Protein AF-A0A914QHA4-F1 (afdb_monomer_lite)

Structure (mmCIF, N/CA/C/O backbone):
data_AF-A0A914QHA4-F1
#
_entry.id   AF-A0A914QHA4-F1
#
loop_
_atom_site.group_PDB
_atom_site.id
_atom_site.type_symbol
_atom_site.label_atom_id
_atom_site.label_alt_id
_atom_site.label_comp_id
_atom_site.label_asym_id
_atom_site.label_entity_id
_atom_site.label_seq_id
_atom_site.pdbx_PDB_ins_code
_atom_site.Cartn_x
_atom_site.Cartn_y
_atom_site.Cartn_z
_atom_site.occupancy
_atom_site.B_iso_or_equiv
_atom_site.auth_seq_id
_atom_site.auth_comp_id
_atom_site.auth_asym_id
_atom_site.auth_atom_id
_atom_site.pdbx_PDB_model_num
ATOM 1 N N . MET A 1 1 ? -12.148 -3.039 -9.914 1.00 79.81 1 MET A N 1
ATOM 2 C CA . MET A 1 1 ? -10.770 -2.875 -9.409 1.00 79.81 1 MET A CA 1
ATOM 3 C C . MET A 1 1 ? -10.773 -3.176 -7.919 1.00 79.81 1 MET A C 1
ATOM 5 O O . MET A 1 1 ? -11.736 -2.781 -7.267 1.00 79.81 1 MET A O 1
ATOM 9 N N . PRO A 1 2 ? -9.811 -3.943 -7.386 1.00 87.19 2 PRO A N 1
ATOM 10 C CA . PRO A 1 2 ? -9.781 -4.256 -5.963 1.00 87.19 2 PRO A CA 1
ATOM 11 C C . PRO A 1 2 ? -9.449 -3.027 -5.102 1.00 87.19 2 PRO A C 1
ATOM 13 O O . PRO A 1 2 ? -8.704 -2.136 -5.509 1.00 87.19 2 PRO A O 1
ATOM 16 N N . ILE A 1 3 ? -10.016 -3.027 -3.896 1.00 93.50 3 ILE A N 1
ATOM 17 C CA . ILE A 1 3 ? -9.777 -2.067 -2.816 1.00 93.50 3 ILE A CA 1
ATOM 18 C C . ILE A 1 3 ? -9.336 -2.835 -1.566 1.00 93.50 3 ILE A C 1
ATOM 20 O O . ILE A 1 3 ? -9.763 -3.973 -1.305 1.00 93.50 3 ILE A O 1
ATOM 24 N N . SER A 1 4 ? -8.481 -2.207 -0.772 1.00 96.75 4 SER A N 1
ATOM 25 C CA . SER A 1 4 ? -8.148 -2.648 0.576 1.00 96.75 4 SER A CA 1
ATOM 26 C C . SER A 1 4 ? -8.506 -1.542 1.557 1.00 96.75 4 SER A C 1
ATOM 28 O O . SER A 1 4 ? -8.181 -0.384 1.322 1.00 96.75 4 SER A O 1
ATOM 30 N N . LEU A 1 5 ? -9.212 -1.902 2.626 1.00 97.56 5 LEU A N 1
ATOM 31 C CA . LEU A 1 5 ? -9.707 -0.987 3.647 1.00 97.56 5 LEU A CA 1
ATOM 32 C C . LEU A 1 5 ? -9.474 -1.622 5.016 1.00 97.56 5 LEU A C 1
ATOM 34 O O . LEU A 1 5 ? -9.811 -2.788 5.221 1.00 97.56 5 LEU A O 1
ATOM 38 N N . ILE A 1 6 ? -8.933 -0.843 5.945 1.00 97.94 6 ILE A N 1
ATOM 39 C CA . ILE A 1 6 ? -8.906 -1.154 7.373 1.00 97.94 6 ILE A CA 1
ATOM 40 C C . ILE A 1 6 ? -9.882 -0.211 8.070 1.00 97.94 6 ILE A C 1
ATOM 42 O O . ILE A 1 6 ? -9.871 0.999 7.821 1.00 97.94 6 ILE A O 1
ATOM 46 N N . ARG A 1 7 ? -10.699 -0.780 8.957 1.00 97.75 7 ARG A N 1
ATOM 47 C CA . ARG A 1 7 ? -11.601 -0.054 9.852 1.00 97.75 7 ARG A CA 1
ATOM 48 C C . ARG A 1 7 ? -11.113 -0.157 11.290 1.00 97.75 7 ARG A C 1
ATOM 50 O O . ARG A 1 7 ? -10.482 -1.151 11.658 1.00 97.75 7 ARG A O 1
ATOM 57 N N . ASP A 1 8 ? -11.376 0.872 12.084 1.00 96.50 8 ASP A N 1
ATOM 58 C CA . ASP A 1 8 ? -11.211 0.785 13.529 1.00 96.50 8 ASP A CA 1
ATOM 59 C C . ASP A 1 8 ? -12.216 -0.226 14.092 1.00 96.50 8 ASP A C 1
ATOM 61 O O . ASP A 1 8 ? -13.391 -0.208 13.744 1.00 96.50 8 ASP A O 1
ATOM 65 N N . LYS A 1 9 ? -11.766 -1.135 14.955 1.00 96.25 9 LYS A N 1
ATOM 66 C CA . LYS A 1 9 ? -12.624 -2.221 15.453 1.00 96.25 9 LYS A CA 1
ATOM 67 C C . LYS A 1 9 ? -13.700 -1.760 16.442 1.00 96.25 9 LYS A C 1
ATOM 69 O O . LYS A 1 9 ? -14.620 -2.523 16.711 1.00 96.25 9 LYS A O 1
ATOM 74 N N . PHE A 1 10 ? -13.531 -0.589 17.052 1.00 96.50 10 PHE A N 1
ATOM 75 C CA . PHE A 1 10 ? -14.438 -0.068 18.069 1.00 96.50 10 PHE A CA 1
ATOM 76 C C . PHE A 1 10 ? -15.424 0.934 17.476 1.00 96.50 10 PHE A C 1
ATOM 78 O O . PHE A 1 10 ? -16.590 0.917 17.857 1.00 96.50 10 PHE A O 1
ATOM 85 N N . THR A 1 11 ? -14.969 1.790 16.555 1.00 96.81 11 THR A N 1
ATOM 86 C CA . THR A 1 11 ? -15.827 2.808 15.922 1.00 96.81 11 THR A CA 1
ATOM 87 C C . THR A 1 11 ? -16.370 2.391 14.554 1.00 96.81 11 THR A C 1
ATOM 89 O O . THR A 1 11 ? -17.274 3.041 14.045 1.00 96.81 11 THR A O 1
ATOM 92 N N . ASP A 1 12 ? -15.827 1.327 13.951 1.00 96.75 12 ASP A N 1
ATOM 93 C CA . ASP A 1 12 ? -16.080 0.890 12.566 1.00 96.75 12 ASP A CA 1
ATOM 94 C C . ASP A 1 12 ? -15.708 1.932 11.487 1.00 96.75 12 ASP A C 1
ATOM 96 O O . ASP A 1 12 ? -15.948 1.752 10.288 1.00 96.75 12 ASP A O 1
ATOM 100 N N . GLU A 1 13 ? -15.051 3.026 11.871 1.00 97.19 13 GLU A N 1
ATOM 101 C CA . GLU A 1 13 ? -14.656 4.081 10.943 1.00 97.19 13 GLU A CA 1
ATOM 102 C C . GLU A 1 13 ? -13.484 3.640 10.051 1.00 97.19 13 GLU A C 1
ATOM 104 O O . GLU A 1 13 ? -12.587 2.918 10.498 1.00 97.19 13 GLU A O 1
ATOM 109 N N . PRO A 1 14 ? -13.440 4.072 8.778 1.00 97.06 14 PRO A N 1
ATOM 110 C CA . PRO A 1 14 ? -12.307 3.801 7.901 1.00 97.06 14 PRO A CA 1
ATOM 111 C C . PRO A 1 14 ? -11.051 4.526 8.406 1.00 97.06 14 PRO A C 1
ATOM 113 O O . PRO A 1 14 ? -11.056 5.741 8.566 1.00 97.06 14 PRO A O 1
ATOM 116 N N . VAL A 1 15 ? -9.944 3.802 8.598 1.00 98.12 15 VAL A N 1
ATOM 117 C CA . VAL A 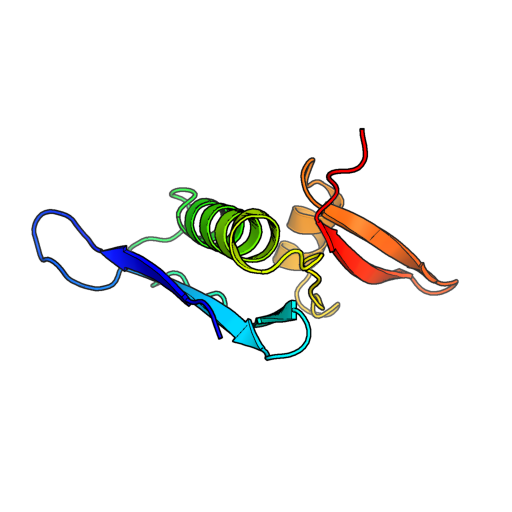1 15 ? -8.685 4.379 9.124 1.00 98.12 15 VAL A CA 1
ATOM 118 C C . VAL A 1 15 ? -7.538 4.375 8.115 1.00 98.12 15 VAL A C 1
ATOM 120 O O . VAL A 1 15 ? -6.614 5.192 8.202 1.00 98.12 15 VAL A O 1
ATOM 123 N N . SER A 1 16 ? -7.580 3.466 7.143 1.00 98.31 16 SER A N 1
ATOM 124 C CA . SER A 1 16 ? -6.583 3.364 6.080 1.00 98.31 16 SER A CA 1
ATOM 125 C C . SER A 1 16 ? -7.164 2.632 4.880 1.00 98.31 16 SER A C 1
ATOM 127 O O . SER A 1 16 ? -7.880 1.647 5.061 1.00 98.31 16 SER A O 1
ATOM 129 N N . PHE A 1 17 ? -6.858 3.086 3.669 1.00 98.00 17 PHE A N 1
ATOM 130 C CA . PHE A 1 17 ? -7.290 2.424 2.444 1.00 98.00 17 PHE A CA 1
ATOM 131 C C . PHE A 1 17 ? -6.319 2.653 1.289 1.00 98.00 17 PHE A C 1
ATOM 133 O O . PHE A 1 17 ? -5.514 3.584 1.304 1.00 98.00 17 PHE A O 1
ATOM 140 N N . GLU A 1 18 ? -6.436 1.802 0.276 1.00 97.25 18 GLU A N 1
ATOM 141 C CA . GLU A 1 18 ? -5.752 1.949 -1.004 1.00 97.25 18 GLU A CA 1
ATOM 142 C C . GLU A 1 18 ? -6.594 1.342 -2.126 1.00 97.25 18 GLU A C 1
ATOM 144 O O . GLU A 1 18 ? -7.342 0.377 -1.918 1.00 97.25 18 GLU A O 1
ATOM 149 N N . HIS A 1 19 ? -6.479 1.929 -3.314 1.00 95.62 19 HIS A N 1
ATOM 150 C CA . HIS A 1 19 ? -7.160 1.493 -4.523 1.00 95.62 19 HIS A CA 1
ATOM 151 C C . HIS A 1 19 ? -6.149 1.015 -5.560 1.00 95.62 19 HIS A C 1
ATOM 153 O O . HIS A 1 19 ? -4.971 1.354 -5.533 1.00 95.62 19 HIS A O 1
ATOM 159 N N . SER A 1 20 ? -6.635 0.236 -6.516 1.00 94.69 20 SER A N 1
ATOM 160 C CA . SER A 1 20 ? -5.887 -0.083 -7.730 1.00 94.69 20 SER A CA 1
ATOM 161 C C . SER A 1 20 ? -6.658 0.386 -8.952 1.00 94.69 20 SER A C 1
ATOM 163 O O . SER A 1 20 ? -7.877 0.555 -8.879 1.00 94.69 20 SER A O 1
ATOM 165 N N . ASP A 1 21 ? -5.958 0.592 -10.064 1.00 90.88 21 ASP A N 1
ATOM 166 C CA . ASP A 1 21 ? -6.579 0.779 -11.370 1.00 90.88 21 ASP A CA 1
ATOM 167 C C . ASP A 1 21 ? -6.858 -0.572 -12.081 1.00 90.88 21 ASP A C 1
ATOM 169 O O . ASP A 1 21 ? -6.676 -1.658 -11.527 1.00 90.88 21 ASP A O 1
ATOM 173 N N . THR A 1 22 ? -7.336 -0.534 -13.328 1.00 88.31 22 THR A N 1
ATOM 174 C CA . THR A 1 22 ? -7.635 -1.730 -14.141 1.00 88.31 22 THR A CA 1
ATOM 175 C C . THR A 1 22 ? -6.387 -2.399 -14.703 1.00 88.31 22 THR A C 1
ATOM 177 O O . THR A 1 22 ? -6.482 -3.524 -15.187 1.00 88.31 22 THR A O 1
ATOM 180 N N . ARG A 1 23 ? -5.245 -1.711 -14.690 1.00 88.12 23 ARG A N 1
ATOM 181 C CA . ARG A 1 23 ? -3.959 -2.174 -15.225 1.00 88.12 23 ARG A CA 1
ATOM 182 C C . ARG A 1 23 ? -3.049 -2.739 -14.137 1.00 88.12 23 ARG A C 1
ATOM 184 O O . ARG A 1 23 ? -2.037 -3.347 -14.459 1.00 88.12 23 ARG A O 1
ATOM 191 N N . GLY A 1 24 ? -3.424 -2.582 -12.872 1.00 86.81 24 GLY A N 1
ATOM 192 C CA . GLY A 1 24 ? -2.667 -3.065 -11.728 1.00 86.81 24 GLY A CA 1
ATOM 193 C C . GLY A 1 24 ? -1.787 -2.003 -11.067 1.00 86.81 24 GLY A C 1
ATOM 194 O O . GLY A 1 24 ? -0.949 -2.353 -10.236 1.00 86.81 24 GLY A O 1
ATOM 195 N N . CYS A 1 25 ? -1.987 -0.723 -11.394 1.00 92.94 25 CYS A N 1
ATOM 196 C CA . CYS A 1 25 ? -1.347 0.371 -10.678 1.00 92.94 25 CYS A CA 1
ATOM 197 C C . CYS A 1 25 ? -2.032 0.569 -9.326 1.00 92.94 25 CYS A C 1
ATOM 199 O O . CYS A 1 25 ? -3.245 0.786 -9.284 1.00 92.94 25 CYS A O 1
ATOM 201 N N . LEU A 1 26 ? -1.278 0.542 -8.232 1.00 93.94 26 LEU A N 1
ATOM 202 C CA . LEU A 1 26 ? -1.766 1.011 -6.941 1.00 93.94 26 LEU A CA 1
ATOM 203 C C . LEU A 1 26 ? -1.799 2.534 -6.926 1.00 93.94 26 LEU A C 1
ATOM 205 O O . LEU A 1 26 ? -0.856 3.187 -7.371 1.00 93.94 26 LEU A O 1
ATOM 209 N N . ASN A 1 27 ? -2.896 3.081 -6.414 1.00 89.69 27 ASN A N 1
ATOM 210 C CA . ASN A 1 27 ? -3.168 4.507 -6.355 1.00 89.69 27 ASN A CA 1
ATOM 211 C C . ASN A 1 27 ? -3.936 4.854 -5.070 1.00 89.69 27 ASN A C 1
ATOM 213 O O . ASN A 1 27 ? -4.636 4.028 -4.481 1.00 89.69 27 ASN A O 1
ATOM 217 N N . HIS A 1 28 ? -3.866 6.126 -4.674 1.00 92.25 28 HIS A N 1
ATOM 218 C CA . HIS A 1 28 ? -4.662 6.689 -3.575 1.00 92.25 28 HIS A CA 1
ATOM 219 C C . HIS A 1 28 ? -4.466 6.004 -2.207 1.00 92.25 28 HIS A C 1
ATOM 221 O O . HIS A 1 28 ? -5.421 5.882 -1.441 1.00 92.25 28 HIS A O 1
ATOM 227 N N . LEU A 1 29 ? -3.237 5.588 -1.871 1.00 94.25 29 LEU A N 1
ATOM 228 C CA . LEU A 1 29 ? -2.911 5.150 -0.512 1.00 94.25 29 LEU A CA 1
ATOM 229 C C . LEU A 1 29 ? -3.125 6.300 0.479 1.00 94.25 29 LEU A C 1
ATOM 231 O O . LEU A 1 29 ? -2.445 7.327 0.414 1.00 94.25 29 LEU A O 1
ATOM 235 N N . LEU A 1 30 ? -4.023 6.103 1.442 1.00 95.44 30 LEU A N 1
ATOM 236 C CA . LEU A 1 30 ? -4.267 7.060 2.511 1.00 95.44 30 LEU A CA 1
ATOM 237 C C . LEU A 1 30 ? -4.347 6.359 3.863 1.00 95.44 30 LEU A C 1
ATOM 239 O O . LEU A 1 30 ? -5.035 5.362 4.047 1.00 95.44 30 LEU A O 1
ATOM 243 N N . THR A 1 31 ? -3.663 6.935 4.847 1.00 97.06 31 THR A N 1
ATOM 244 C CA . THR A 1 31 ? -3.896 6.657 6.267 1.00 97.06 31 THR A CA 1
ATOM 245 C C . THR A 1 31 ? -4.235 7.973 6.949 1.00 97.06 31 THR A C 1
ATOM 247 O O . THR A 1 31 ? -3.466 8.942 6.843 1.00 97.06 31 THR A O 1
ATOM 250 N N . PHE A 1 32 ? -5.382 8.017 7.629 1.00 97.25 32 PHE A N 1
ATOM 251 C CA . PHE A 1 32 ? -5.840 9.226 8.310 1.00 97.25 32 PHE A CA 1
ATOM 252 C C . PHE A 1 32 ? -4.815 9.668 9.367 1.00 97.25 32 PHE A C 1
ATOM 254 O O . PHE A 1 32 ? -4.245 8.804 10.038 1.00 97.25 32 PHE A O 1
ATOM 261 N N . PRO A 1 33 ? -4.551 10.983 9.533 1.00 96.06 33 PRO A N 1
ATOM 262 C CA . PRO A 1 33 ? -3.470 11.489 10.386 1.00 96.06 33 PRO A CA 1
ATOM 263 C C . PRO A 1 33 ? -3.413 10.883 11.794 1.00 96.06 33 PRO A C 1
ATOM 265 O O . PRO A 1 33 ? -2.340 10.470 12.228 1.00 96.06 33 PRO A O 1
ATOM 268 N N . LEU A 1 34 ? -4.565 10.726 12.455 1.00 96.62 34 LEU A N 1
ATOM 269 C CA . LEU A 1 34 ? -4.691 10.157 13.808 1.00 96.62 34 LEU A CA 1
ATOM 270 C C . LEU A 1 34 ? -4.302 8.664 13.901 1.00 96.62 34 LEU A C 1
ATOM 272 O O . LEU A 1 34 ? -4.071 8.118 14.985 1.00 96.62 34 LEU A O 1
ATOM 276 N N . HIS A 1 35 ? -4.196 7.988 12.759 1.00 95.94 35 HIS A N 1
ATOM 277 C CA . HIS A 1 35 ? -3.887 6.563 12.652 1.00 95.94 35 HIS A CA 1
ATOM 278 C C . HIS A 1 35 ? -2.539 6.289 11.956 1.00 95.94 35 HIS A C 1
ATOM 280 O O . HIS A 1 35 ? -2.191 5.129 11.724 1.00 95.94 35 HIS A O 1
ATOM 286 N N . ARG A 1 36 ? -1.749 7.327 11.640 1.00 94.38 36 ARG A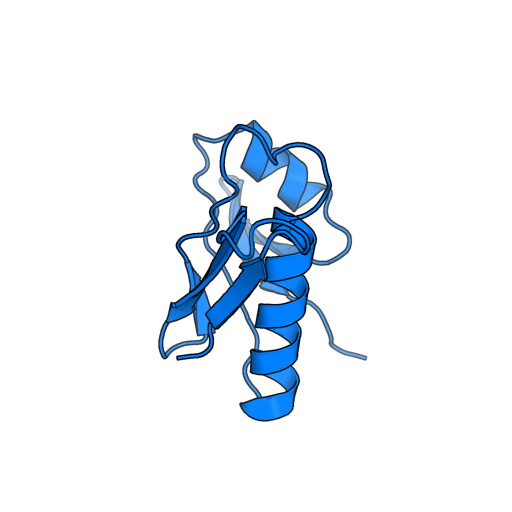 N 1
ATOM 287 C CA . ARG A 1 36 ? -0.415 7.186 11.024 1.00 94.38 36 ARG A CA 1
ATOM 288 C C . ARG A 1 36 ? 0.610 6.589 11.992 1.00 94.38 36 ARG A C 1
ATOM 290 O O . ARG A 1 36 ? 0.374 6.490 13.191 1.00 94.38 36 ARG A O 1
ATOM 297 N N . ASN A 1 37 ? 1.754 6.165 11.447 1.00 92.38 37 ASN A N 1
ATOM 298 C CA . ASN A 1 37 ? 2.878 5.553 12.177 1.00 92.38 37 ASN A CA 1
ATOM 299 C C . ASN A 1 37 ? 2.549 4.237 12.913 1.00 92.38 37 ASN A C 1
ATOM 301 O O . ASN A 1 37 ? 3.314 3.788 13.756 1.00 92.38 37 ASN A O 1
ATOM 305 N N . LYS A 1 38 ? 1.434 3.586 12.553 1.00 94.81 38 LYS A N 1
ATOM 306 C CA . LYS A 1 38 ? 0.990 2.286 13.094 1.00 94.81 38 LYS A CA 1
ATOM 307 C C . LYS A 1 38 ? 1.147 1.128 12.093 1.00 94.81 38 LYS A C 1
ATOM 309 O O . LYS A 1 38 ? 0.610 0.048 12.302 1.00 94.81 38 LYS A O 1
ATOM 314 N N . GLY A 1 39 ? 1.812 1.365 10.957 1.00 93.00 39 GLY A N 1
ATOM 315 C CA . GLY A 1 39 ? 1.981 0.376 9.881 1.00 93.00 39 GLY A CA 1
ATOM 316 C C . GLY A 1 39 ? 0.731 0.099 9.031 1.00 93.00 39 GLY A C 1
ATOM 317 O O . GLY A 1 39 ? 0.783 -0.749 8.145 1.00 93.00 39 GLY A O 1
ATOM 318 N N . LEU A 1 40 ? -0.377 0.819 9.252 1.00 96.31 40 LEU A N 1
ATOM 319 C CA . LEU A 1 40 ? -1.656 0.572 8.568 1.00 96.31 40 LEU A CA 1
ATOM 320 C C . LEU A 1 40 ? -1.564 0.719 7.046 1.00 96.31 40 LEU A C 1
ATOM 322 O O . LEU A 1 40 ? -2.064 -0.149 6.338 1.00 96.31 40 LEU A O 1
ATOM 326 N N . GLY A 1 41 ? -0.863 1.750 6.559 1.00 94.50 41 GLY A N 1
ATOM 327 C CA . GLY A 1 41 ? -0.641 1.963 5.125 1.00 94.50 41 GLY A CA 1
ATOM 328 C C . GLY A 1 41 ? 0.044 0.769 4.452 1.00 94.50 41 GLY A C 1
ATOM 329 O O . GLY A 1 41 ? -0.416 0.266 3.436 1.00 94.50 41 GLY A O 1
ATOM 330 N N . THR A 1 42 ? 1.093 0.229 5.074 1.00 92.62 42 THR A N 1
ATOM 331 C CA . THR A 1 42 ? 1.772 -0.976 4.574 1.00 92.62 42 THR A CA 1
ATOM 332 C C . THR A 1 42 ? 0.864 -2.208 4.614 1.00 92.62 42 THR A C 1
ATOM 334 O O . THR A 1 42 ? 0.957 -3.076 3.748 1.00 92.62 42 THR A O 1
ATOM 337 N N . SER A 1 43 ? -0.009 -2.313 5.618 1.00 95.06 43 SER A N 1
ATOM 338 C CA . SER A 1 43 ? -0.950 -3.430 5.737 1.00 95.06 43 SER A CA 1
ATOM 339 C C . SER A 1 43 ? -2.035 -3.396 4.659 1.00 95.06 43 SER A C 1
ATOM 341 O O . SER A 1 43 ? -2.322 -4.445 4.075 1.00 95.06 43 SER A O 1
ATOM 343 N N . VAL A 1 44 ? -2.615 -2.224 4.355 1.00 96.62 44 VAL A N 1
ATOM 344 C CA . VAL A 1 44 ? -3.590 -2.114 3.255 1.00 96.62 44 VAL A CA 1
ATOM 345 C C . VAL A 1 44 ? -2.947 -2.419 1.910 1.00 96.62 44 VAL A C 1
ATOM 347 O O . VAL A 1 44 ? -3.539 -3.197 1.160 1.00 96.62 44 VAL A O 1
ATOM 350 N N . GLU A 1 45 ? -1.735 -1.913 1.670 1.00 94.75 45 GLU A N 1
ATOM 351 C CA . GLU A 1 45 ? -0.964 -2.127 0.440 1.00 94.75 45 GLU A CA 1
ATOM 352 C C . GLU A 1 45 ? -0.679 -3.605 0.203 1.00 94.75 45 GLU A C 1
ATOM 354 O O . GLU A 1 45 ? -1.034 -4.161 -0.834 1.00 94.75 45 GLU A O 1
ATOM 359 N N . LYS A 1 46 ? -0.146 -4.300 1.212 1.00 93.75 46 LYS A N 1
ATOM 360 C CA . LYS A 1 46 ? 0.094 -5.747 1.141 1.00 93.75 46 LYS A CA 1
ATOM 361 C C . LYS A 1 46 ? -1.163 -6.532 0.811 1.00 93.75 46 LYS A C 1
ATOM 363 O O . LYS A 1 46 ? -1.136 -7.410 -0.047 1.00 93.75 46 LYS A O 1
ATOM 368 N N . ASN A 1 47 ? -2.257 -6.242 1.509 1.00 95.31 47 ASN A N 1
ATOM 369 C CA . ASN A 1 47 ? -3.516 -6.938 1.289 1.00 95.31 47 ASN A CA 1
ATOM 370 C C . ASN A 1 47 ? -4.060 -6.672 -0.122 1.00 95.31 47 ASN A C 1
ATOM 372 O O . ASN A 1 47 ? -4.571 -7.589 -0.761 1.00 95.31 47 ASN A O 1
ATOM 376 N N . LEU A 1 48 ? -3.919 -5.446 -0.635 1.00 95.38 48 LEU A N 1
ATOM 377 C CA . LEU A 1 48 ? -4.310 -5.116 -2.001 1.00 95.38 48 LEU A CA 1
ATOM 378 C C . LEU A 1 48 ? -3.450 -5.864 -3.029 1.00 95.38 48 LEU A C 1
ATOM 380 O O . LEU A 1 48 ? -4.005 -6.537 -3.898 1.00 95.38 48 LEU A O 1
ATOM 384 N N . CYS A 1 49 ? -2.124 -5.838 -2.875 1.00 94.12 49 CYS A N 1
ATOM 385 C CA . CYS A 1 49 ? -1.194 -6.591 -3.715 1.00 94.12 49 CYS A CA 1
ATOM 386 C C . CYS A 1 49 ? -1.528 -8.089 -3.726 1.00 94.12 49 CYS A C 1
ATOM 388 O O . CYS A 1 49 ? -1.625 -8.688 -4.795 1.00 94.12 49 CYS A O 1
ATOM 390 N N . LEU A 1 50 ? -1.772 -8.697 -2.560 1.00 93.12 50 LEU A N 1
ATOM 391 C CA . LEU A 1 50 ? -2.155 -10.109 -2.456 1.00 93.12 50 LEU A CA 1
ATOM 392 C C . LEU A 1 50 ? -3.480 -10.401 -3.166 1.00 93.12 50 LEU A C 1
ATOM 394 O O . LEU A 1 50 ? -3.564 -11.373 -3.912 1.00 93.12 50 LEU A O 1
ATOM 398 N N . LYS A 1 51 ? -4.505 -9.554 -2.997 1.00 93.12 51 LYS A N 1
ATOM 399 C CA . LYS A 1 51 ? -5.773 -9.697 -3.733 1.00 93.12 51 LYS A CA 1
ATOM 400 C C . LYS A 1 51 ? -5.546 -9.644 -5.243 1.00 93.12 51 LYS A C 1
ATOM 402 O O . LYS A 1 51 ? -6.101 -10.464 -5.966 1.00 93.12 51 LYS A O 1
ATOM 407 N N . MET A 1 52 ? -4.730 -8.710 -5.722 1.00 92.31 52 MET A N 1
ATOM 408 C CA . MET A 1 52 ? -4.428 -8.558 -7.148 1.00 92.31 52 MET A CA 1
ATOM 409 C C . MET A 1 52 ? -3.667 -9.763 -7.710 1.00 92.31 52 MET A C 1
ATOM 411 O O . MET A 1 52 ? -4.055 -10.302 -8.746 1.00 92.31 52 MET A O 1
ATOM 415 N N . MET A 1 53 ? -2.641 -10.233 -7.003 1.00 92.00 53 MET A N 1
ATOM 416 C CA . MET A 1 53 ? -1.849 -11.384 -7.432 1.00 92.00 53 MET A CA 1
ATOM 417 C C . MET A 1 53 ? -2.677 -12.673 -7.417 1.00 92.00 53 MET A C 1
ATOM 419 O O . MET A 1 53 ? -2.754 -13.365 -8.427 1.00 92.00 53 MET A O 1
ATOM 423 N N . ILE A 1 54 ? -3.357 -12.969 -6.306 1.00 91.50 54 ILE A N 1
ATOM 424 C CA . ILE A 1 54 ? -4.053 -14.250 -6.111 1.00 91.50 54 ILE A CA 1
ATOM 425 C C . ILE A 1 54 ? -5.361 -14.309 -6.907 1.00 91.50 54 ILE A C 1
ATOM 427 O O . ILE A 1 54 ? -5.672 -15.330 -7.510 1.00 91.50 54 ILE A O 1
ATOM 431 N N . GLN A 1 55 ? -6.154 -13.233 -6.911 1.00 88.50 55 GLN A N 1
ATOM 432 C CA . GLN A 1 55 ? -7.507 -13.267 -7.483 1.00 88.50 55 GLN A CA 1
ATOM 433 C C . GLN A 1 55 ? -7.549 -12.846 -8.952 1.00 88.50 55 GLN A C 1
ATOM 435 O O . GLN A 1 55 ? -8.542 -13.114 -9.630 1.00 88.50 55 GLN A O 1
ATOM 440 N N . LYS A 1 56 ? -6.532 -12.117 -9.432 1.00 87.50 56 LYS A N 1
ATOM 441 C CA . LYS A 1 56 ? -6.509 -11.549 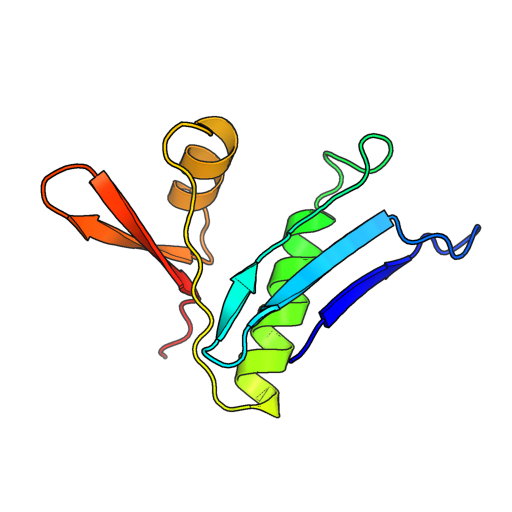-10.789 1.00 87.50 56 LYS A CA 1
ATOM 442 C C . LYS A 1 56 ? -5.284 -11.952 -11.606 1.00 87.50 56 LYS A C 1
ATOM 444 O O . LYS A 1 56 ? -5.261 -11.629 -12.789 1.00 87.50 56 LYS A O 1
ATOM 449 N N . GLY A 1 57 ? -4.292 -12.626 -11.016 1.00 89.88 57 GLY A N 1
ATOM 450 C CA . GLY A 1 57 ? -3.047 -12.968 -11.712 1.00 89.88 57 GLY A CA 1
ATOM 451 C C . GLY A 1 57 ? -2.262 -11.736 -12.172 1.00 89.88 57 GLY A C 1
ATOM 452 O O . GLY A 1 57 ? -1.533 -11.806 -13.156 1.00 89.88 57 GLY A O 1
ATOM 453 N N . MET A 1 58 ? -2.454 -10.590 -11.510 1.00 90.19 58 MET A N 1
ATOM 454 C CA . MET A 1 58 ? -1.814 -9.323 -11.869 1.00 90.19 58 MET A CA 1
ATOM 455 C C . MET A 1 58 ? -0.531 -9.117 -11.071 1.00 90.19 58 MET A C 1
ATOM 457 O O . MET A 1 58 ? -0.478 -9.472 -9.896 1.00 90.19 58 MET A O 1
ATOM 461 N N . ILE A 1 59 ? 0.463 -8.467 -11.682 1.00 90.00 59 ILE A N 1
ATOM 462 C CA . ILE A 1 59 ? 1.666 -7.985 -10.993 1.00 90.00 59 ILE A CA 1
ATOM 463 C C . ILE A 1 59 ? 1.419 -6.525 -10.583 1.00 90.00 59 ILE A C 1
ATOM 465 O O . ILE A 1 59 ? 1.333 -5.666 -11.464 1.00 90.00 59 ILE A O 1
ATOM 469 N N . PRO A 1 60 ? 1.274 -6.219 -9.281 1.00 92.75 60 PRO A N 1
ATOM 470 C CA . PRO A 1 60 ? 1.038 -4.858 -8.821 1.00 92.75 60 PRO A CA 1
ATOM 471 C C . PRO A 1 60 ? 2.265 -3.975 -9.040 1.00 92.75 60 PRO A C 1
ATOM 473 O O . PRO A 1 60 ? 3.403 -4.389 -8.794 1.00 92.75 60 PRO A O 1
ATOM 476 N N . TYR A 1 61 ? 2.026 -2.733 -9.440 1.00 92.62 61 TYR A N 1
ATOM 477 C CA . TYR A 1 61 ? 3.062 -1.713 -9.561 1.00 92.62 61 TYR A CA 1
ATOM 478 C C . TYR A 1 61 ? 2.553 -0.365 -9.066 1.00 92.62 61 TYR A C 1
ATOM 480 O O . TYR A 1 61 ? 1.349 -0.161 -8.931 1.00 92.62 61 TYR A O 1
ATOM 488 N N . LYS A 1 62 ? 3.458 0.567 -8.783 1.00 90.50 62 LYS A N 1
ATOM 489 C CA . LYS A 1 62 ? 3.094 1.932 -8.407 1.00 90.50 62 LYS A CA 1
ATOM 490 C C . LYS A 1 62 ? 4.135 2.942 -8.849 1.00 90.50 62 LYS A C 1
ATOM 492 O O . LYS A 1 62 ? 5.311 2.618 -9.043 1.00 90.50 62 LYS A O 1
ATOM 497 N N . PHE A 1 63 ? 3.685 4.184 -8.925 1.00 88.44 63 PHE A N 1
ATOM 498 C CA . PHE A 1 63 ? 4.541 5.344 -9.096 1.00 88.44 63 PHE A CA 1
ATOM 499 C C . PHE A 1 63 ? 4.717 6.030 -7.749 1.00 88.44 63 PHE A C 1
ATOM 501 O O . PHE A 1 63 ? 3.765 6.175 -6.981 1.00 88.44 63 PHE A O 1
ATOM 508 N N . VAL A 1 64 ? 5.947 6.433 -7.453 1.00 83.81 64 VAL A N 1
ATOM 509 C CA . VAL A 1 64 ? 6.255 7.197 -6.249 1.00 83.81 64 VAL A CA 1
ATOM 510 C C . VAL A 1 64 ? 6.762 8.555 -6.677 1.00 83.81 64 VAL A C 1
ATOM 512 O O . VAL A 1 64 ? 7.761 8.658 -7.382 1.00 83.81 64 VAL A O 1
ATOM 515 N N . GLU A 1 65 ? 6.046 9.580 -6.235 1.00 82.88 65 GLU A N 1
ATOM 516 C CA . GLU A 1 65 ? 6.398 10.971 -6.467 1.00 82.88 65 GLU A CA 1
ATOM 517 C C . GLU A 1 65 ? 7.780 11.274 -5.868 1.00 82.88 65 GLU A C 1
ATOM 519 O O . GLU A 1 65 ? 8.003 11.094 -4.667 1.00 82.88 65 GLU A O 1
ATOM 524 N N . THR A 1 66 ? 8.709 11.734 -6.705 1.00 77.81 66 THR A N 1
ATOM 525 C CA . THR A 1 66 ? 10.115 11.943 -6.323 1.00 77.81 66 THR A CA 1
ATOM 526 C C . THR A 1 66 ? 10.295 13.126 -5.377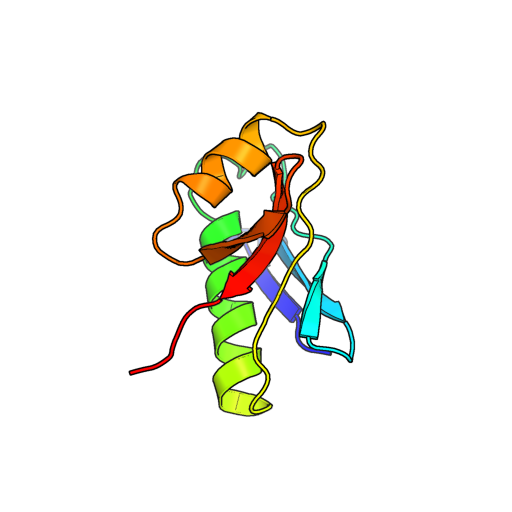 1.00 77.81 66 THR A C 1
ATOM 528 O O . THR A 1 66 ? 11.211 13.114 -4.557 1.00 77.81 66 THR A O 1
ATOM 531 N N . SER A 1 67 ? 9.390 14.108 -5.423 1.00 82.81 67 SER A N 1
ATOM 532 C CA . SER A 1 67 ? 9.370 15.231 -4.479 1.00 82.81 67 SER A CA 1
ATOM 533 C C . SER A 1 67 ? 8.937 14.826 -3.060 1.00 82.81 67 SER A C 1
ATOM 535 O O . SER A 1 67 ? 9.230 15.533 -2.094 1.00 82.81 67 SER A O 1
ATOM 537 N N . ASN A 1 68 ? 8.300 13.659 -2.886 1.00 82.88 68 ASN A N 1
ATOM 538 C CA . ASN A 1 68 ? 7.947 13.124 -1.573 1.00 82.88 68 ASN A CA 1
ATOM 539 C C . ASN A 1 68 ? 9.071 12.236 -1.021 1.00 82.88 68 ASN A C 1
ATOM 541 O O . ASN A 1 68 ? 8.961 11.007 -0.970 1.00 82.88 68 ASN A O 1
ATOM 545 N N . PHE A 1 69 ? 10.156 12.878 -0.582 1.00 83.06 69 PHE A N 1
ATOM 546 C CA . PHE A 1 69 ? 11.383 12.203 -0.148 1.00 83.06 69 PHE A CA 1
ATOM 547 C C . PHE A 1 69 ? 11.154 11.117 0.909 1.00 83.06 69 PHE A C 1
ATOM 549 O O . PHE A 1 69 ? 11.760 10.054 0.831 1.00 83.06 69 PHE A O 1
ATOM 556 N N . ALA A 1 70 ? 10.253 11.341 1.870 1.00 83.88 70 ALA A N 1
ATOM 557 C CA . ALA A 1 70 ? 9.964 10.362 2.917 1.00 83.88 70 ALA A CA 1
ATOM 558 C C . ALA A 1 70 ? 9.358 9.067 2.350 1.00 83.88 70 ALA A C 1
ATOM 560 O O . ALA A 1 70 ? 9.751 7.964 2.740 1.00 83.88 70 ALA A O 1
ATOM 561 N N . VAL A 1 71 ? 8.419 9.192 1.408 1.00 81.75 71 VAL A N 1
ATOM 562 C CA . VAL A 1 71 ? 7.798 8.039 0.745 1.00 81.75 71 VAL A CA 1
ATOM 563 C C . VAL A 1 71 ? 8.784 7.385 -0.222 1.00 81.75 71 VAL A C 1
ATOM 565 O O . VAL A 1 71 ? 8.882 6.159 -0.236 1.00 81.75 71 VAL A O 1
ATOM 568 N N . ALA A 1 72 ? 9.547 8.166 -0.987 1.00 81.62 72 ALA A N 1
ATOM 569 C CA . ALA A 1 72 ? 10.586 7.647 -1.874 1.00 81.62 72 ALA A CA 1
ATOM 570 C C . ALA A 1 72 ? 11.630 6.814 -1.108 1.00 81.62 72 ALA A 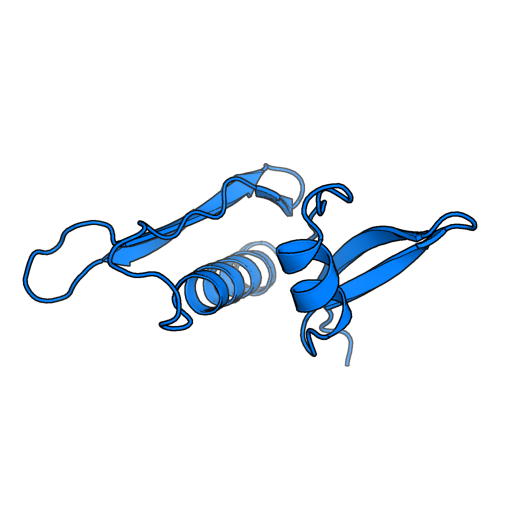C 1
ATOM 572 O O . ALA A 1 72 ? 11.830 5.643 -1.430 1.00 81.62 72 ALA A O 1
ATOM 573 N N . GLU A 1 73 ? 12.208 7.362 -0.036 1.00 83.19 73 GLU A N 1
ATOM 574 C CA . GLU A 1 73 ? 13.180 6.673 0.823 1.00 83.19 73 GLU A CA 1
ATOM 575 C C . GLU A 1 73 ? 12.598 5.408 1.460 1.00 83.19 73 GLU A C 1
ATOM 577 O O . GLU A 1 73 ? 13.226 4.346 1.439 1.00 83.19 73 GLU A O 1
ATOM 582 N N . SER A 1 74 ? 11.380 5.492 2.008 1.00 83.00 74 SER A N 1
ATOM 583 C CA . SER A 1 74 ? 10.716 4.341 2.626 1.00 83.00 74 SER A CA 1
ATOM 584 C C . SER A 1 74 ? 10.533 3.194 1.636 1.00 83.00 74 SER A C 1
ATOM 586 O O . SER A 1 74 ? 10.719 2.031 1.996 1.00 83.00 74 SER A O 1
ATOM 588 N N . ASN A 1 75 ? 10.210 3.514 0.387 1.00 81.00 75 ASN A N 1
ATOM 589 C CA . ASN A 1 75 ? 10.029 2.509 -0.640 1.00 81.00 75 ASN A CA 1
ATOM 590 C C . ASN A 1 75 ? 11.341 1.932 -1.172 1.00 81.00 75 ASN A C 1
ATOM 592 O O . ASN A 1 75 ? 11.407 0.729 -1.399 1.00 81.00 75 ASN A O 1
ATOM 596 N N . ILE A 1 76 ? 12.390 2.746 -1.321 1.00 80.69 76 ILE A N 1
ATOM 597 C CA . ILE A 1 76 ? 13.730 2.259 -1.691 1.00 80.69 76 ILE A CA 1
ATOM 598 C C . ILE A 1 76 ? 14.242 1.246 -0.658 1.00 80.69 76 ILE A C 1
ATOM 600 O O . ILE A 1 76 ? 14.875 0.258 -1.020 1.00 80.69 76 ILE A O 1
ATOM 604 N N . ARG A 1 77 ? 13.945 1.471 0.627 1.00 84.31 77 ARG A N 1
ATOM 605 C CA . ARG A 1 77 ? 14.317 0.571 1.732 1.00 84.31 77 ARG A CA 1
ATOM 606 C C . ARG A 1 77 ? 13.356 -0.608 1.911 1.00 84.31 77 ARG A C 1
ATOM 608 O O . ARG A 1 77 ? 13.596 -1.467 2.760 1.00 84.31 77 ARG A O 1
ATOM 615 N N . SER A 1 78 ? 12.247 -0.647 1.174 1.00 83.56 78 SER A N 1
ATOM 616 C CA . SER A 1 78 ? 11.244 -1.696 1.322 1.00 83.56 78 SER A CA 1
ATOM 617 C C . SER A 1 78 ? 11.782 -3.028 0.814 1.00 83.56 78 SER A C 1
ATOM 619 O O . SER A 1 78 ? 12.175 -3.154 -0.339 1.00 83.56 78 SER A O 1
ATOM 621 N N . LYS A 1 79 ? 11.682 -4.071 1.641 1.00 85.94 79 LYS A N 1
ATOM 622 C CA . LYS A 1 79 ? 11.959 -5.453 1.219 1.00 85.94 79 LYS A CA 1
ATOM 623 C C . LYS A 1 79 ? 10.887 -6.055 0.298 1.00 85.94 79 LYS A C 1
ATOM 625 O O . LYS A 1 79 ? 11.023 -7.204 -0.104 1.00 85.94 79 LYS A O 1
ATOM 630 N N . TYR A 1 80 ? 9.794 -5.331 0.046 1.00 85.06 80 TYR A N 1
ATOM 631 C CA . TYR A 1 80 ? 8.664 -5.813 -0.757 1.00 85.06 80 TYR A CA 1
ATOM 632 C C . TYR A 1 80 ? 8.646 -5.248 -2.182 1.00 85.06 80 TYR A C 1
ATOM 634 O O . TYR A 1 80 ? 8.070 -5.858 -3.081 1.00 85.06 80 TYR A O 1
ATOM 642 N N . TRP A 1 81 ? 9.256 -4.077 -2.379 1.00 86.50 81 TRP A N 1
ATOM 643 C 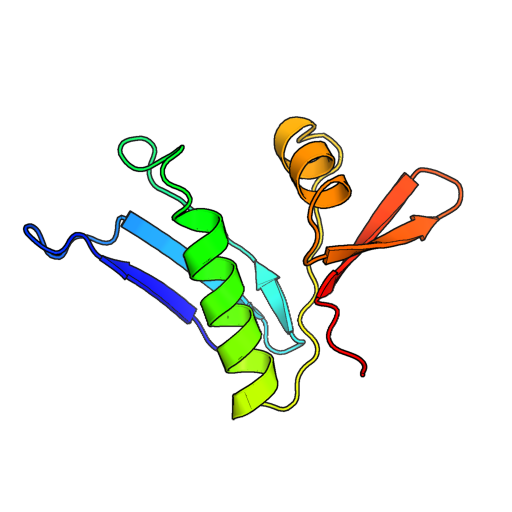CA . TRP A 1 81 ? 9.226 -3.349 -3.640 1.00 86.50 81 TRP A CA 1
ATOM 644 C C . TRP A 1 81 ? 10.560 -3.501 -4.359 1.00 86.50 81 TRP A C 1
ATOM 646 O O . TRP A 1 81 ? 11.607 -3.163 -3.813 1.00 86.50 81 TRP A O 1
ATOM 656 N N . THR A 1 82 ? 10.517 -3.948 -5.610 1.00 84.38 82 THR A N 1
ATOM 657 C CA . THR A 1 82 ? 11.649 -3.818 -6.526 1.00 84.38 82 THR A CA 1
ATOM 658 C C . THR A 1 82 ? 11.510 -2.500 -7.261 1.00 84.38 82 THR A C 1
ATOM 660 O O . THR A 1 82 ? 10.496 -2.229 -7.900 1.00 84.38 82 THR A O 1
ATOM 663 N N . CYS A 1 83 ? 12.538 -1.667 -7.163 1.00 81.88 83 CYS A N 1
ATOM 664 C CA . CYS A 1 83 ? 12.578 -0.370 -7.813 1.00 81.88 83 CYS A CA 1
ATOM 665 C C . CYS A 1 83 ? 13.315 -0.479 -9.151 1.00 81.88 83 CYS A C 1
ATOM 667 O O . CYS A 1 83 ? 14.508 -0.788 -9.181 1.00 81.88 83 CYS A O 1
ATOM 669 N N . TRP A 1 84 ? 12.612 -0.208 -10.248 1.00 76.25 84 TRP A N 1
ATOM 670 C CA . TRP A 1 84 ? 13.233 0.039 -11.540 1.00 76.25 84 TRP A CA 1
ATOM 671 C C . TRP A 1 84 ? 13.773 1.468 -11.565 1.00 76.25 84 TRP A C 1
ATOM 673 O O . TRP A 1 84 ? 13.034 2.432 -11.344 1.00 76.25 84 TRP A O 1
ATOM 683 N N . LYS A 1 85 ? 15.081 1.578 -11.792 1.00 70.75 85 LYS A N 1
ATOM 684 C CA . LYS A 1 85 ? 15.819 2.838 -11.842 1.00 70.75 85 LYS A CA 1
ATOM 685 C C . LYS A 1 85 ? 16.202 3.129 -13.291 1.00 70.75 85 LYS A C 1
ATOM 687 O O . LYS A 1 85 ? 16.654 2.215 -13.980 1.00 70.75 85 LYS A O 1
ATOM 692 N N . ASP A 1 86 ? 16.048 4.371 -13.729 1.00 66.62 86 ASP A N 1
ATOM 693 C CA . ASP A 1 86 ? 16.668 4.872 -14.957 1.00 66.62 86 ASP A CA 1
ATOM 694 C C . ASP A 1 86 ? 17.985 5.602 -14.636 1.00 66.62 86 ASP A C 1
ATOM 696 O O . ASP A 1 86 ? 18.484 5.551 -13.508 1.00 66.62 86 ASP A O 1
ATOM 700 N N . MET A 1 87 ? 18.570 6.270 -15.635 1.00 64.69 87 MET A N 1
ATOM 701 C CA . MET A 1 87 ? 19.821 7.024 -15.480 1.00 64.69 87 MET A CA 1
ATOM 702 C C . MET A 1 87 ? 19.712 8.213 -14.505 1.00 64.69 87 MET A C 1
ATOM 704 O O . MET A 1 87 ? 20.741 8.712 -14.058 1.00 64.69 87 MET A O 1
ATOM 708 N N . ASN A 1 88 ? 18.496 8.650 -14.161 1.00 64.69 88 ASN A N 1
ATOM 709 C CA . ASN A 1 88 ? 18.211 9.824 -13.336 1.00 64.69 88 ASN A CA 1
ATOM 710 C C . ASN A 1 88 ? 17.625 9.475 -11.956 1.00 64.69 88 ASN A C 1
ATOM 712 O O . ASN A 1 88 ? 17.550 10.351 -11.094 1.00 64.69 88 ASN A O 1
ATOM 716 N N . GLY A 1 89 ? 17.222 8.224 -11.710 1.00 60.47 89 GLY A N 1
ATOM 717 C CA . GLY A 1 89 ? 16.740 7.785 -10.403 1.00 60.47 89 GLY A CA 1
ATOM 718 C C . GLY A 1 89 ? 15.626 6.733 -10.450 1.00 60.47 89 GLY A C 1
ATOM 719 O O . GLY A 1 89 ? 15.443 6.046 -11.450 1.00 60.47 89 GLY A O 1
ATOM 720 N N . PRO A 1 90 ? 14.896 6.537 -9.337 1.00 60.31 90 PRO A N 1
ATOM 721 C CA . PRO A 1 90 ? 13.734 5.648 -9.265 1.00 60.31 90 PRO A CA 1
ATOM 722 C C . PRO A 1 90 ? 12.633 6.076 -10.244 1.00 60.31 90 PRO A C 1
ATOM 724 O O . PRO A 1 90 ? 12.197 7.222 -10.183 1.00 60.31 90 PRO A O 1
ATOM 727 N N . VAL A 1 91 ? 12.124 5.158 -11.072 1.00 66.50 91 VAL A N 1
ATOM 728 C CA . VAL A 1 91 ? 11.034 5.459 -12.024 1.00 66.50 91 VAL A CA 1
ATOM 729 C C . VAL A 1 91 ? 9.760 4.699 -11.678 1.00 66.50 91 VAL A C 1
ATOM 731 O O . VAL A 1 91 ? 8.683 5.288 -11.627 1.00 66.50 91 VAL A O 1
ATOM 734 N N . ILE A 1 92 ? 9.853 3.388 -11.425 1.00 63.59 92 ILE A N 1
ATOM 735 C CA . ILE A 1 92 ? 8.674 2.539 -11.185 1.00 63.59 92 ILE A CA 1
ATOM 736 C C . ILE A 1 92 ? 8.987 1.499 -10.116 1.00 63.59 92 ILE A C 1
ATOM 738 O O . ILE A 1 92 ? 10.067 0.911 -10.110 1.00 63.59 92 ILE A O 1
ATOM 742 N N . GLN A 1 93 ? 8.036 1.249 -9.218 1.00 67.88 93 GLN A N 1
ATOM 743 C CA . GLN A 1 93 ? 8.150 0.198 -8.212 1.00 67.88 93 GLN A CA 1
ATOM 744 C C . GLN A 1 93 ? 7.186 -0.940 -8.519 1.00 67.88 93 GLN A C 1
ATOM 746 O O . GLN A 1 93 ? 6.006 -0.711 -8.766 1.00 67.88 93 GLN A O 1
ATOM 751 N N . TYR A 1 94 ? 7.693 -2.166 -8.469 1.00 71.56 94 TYR A N 1
ATOM 752 C CA . TYR A 1 94 ? 6.947 -3.389 -8.750 1.00 71.56 94 TYR A CA 1
ATOM 753 C C . TYR A 1 94 ? 6.986 -4.307 -7.536 1.00 71.56 94 TYR A C 1
ATOM 755 O O . TYR A 1 94 ? 8.025 -4.424 -6.878 1.00 71.56 94 TYR A O 1
ATOM 763 N N . TRP A 1 95 ? 5.865 -4.951 -7.220 1.00 64.62 95 TRP A N 1
ATOM 764 C CA . TRP A 1 95 ? 5.831 -5.901 -6.118 1.00 64.62 95 TRP A CA 1
ATOM 765 C C . TRP A 1 95 ? 6.522 -7.182 -6.564 1.00 64.62 95 TRP A C 1
ATOM 767 O O . TRP A 1 95 ? 6.119 -7.805 -7.548 1.00 64.62 95 TRP A O 1
ATOM 777 N N . MET A 1 96 ? 7.576 -7.580 -5.859 1.00 55.62 96 MET A N 1
ATOM 778 C CA . MET A 1 96 ? 8.301 -8.787 -6.220 1.00 55.62 96 MET A CA 1
ATOM 779 C C . MET A 1 96 ? 7.648 -9.997 -5.557 1.00 55.62 96 MET A C 1
ATOM 781 O O . MET A 1 96 ? 7.647 -10.131 -4.335 1.00 55.62 96 MET A O 1
ATOM 785 N N . GLN A 1 97 ? 7.151 -10.916 -6.378 1.00 50.88 97 GLN A N 1
ATOM 786 C CA . GLN A 1 97 ? 7.141 -12.325 -6.015 1.00 50.88 97 GLN A CA 1
ATOM 787 C C . GLN A 1 97 ? 7.435 -13.142 -7.271 1.00 50.88 97 GLN A C 1
ATOM 789 O O . GLN A 1 97 ? 6.531 -13.525 -8.005 1.00 50.88 97 GLN A O 1
ATOM 794 N N . LEU A 1 98 ? 8.719 -13.373 -7.551 1.00 35.78 98 LEU A N 1
ATOM 795 C CA . LEU A 1 98 ? 9.124 -14.378 -8.528 1.00 35.78 98 LEU A CA 1
ATOM 796 C C . LEU A 1 98 ? 10.198 -15.277 -7.911 1.00 35.78 98 LEU A C 1
ATOM 798 O O . LEU A 1 98 ? 11.362 -14.895 -7.833 1.00 35.78 98 LEU A O 1
ATOM 802 N N . LYS A 1 99 ? 9.717 -16.481 -7.570 1.00 34.66 99 LYS A N 1
ATOM 803 C CA . LYS A 1 99 ? 10.361 -17.670 -6.989 1.00 34.66 99 LYS A CA 1
ATOM 804 C C . LYS A 1 99 ? 10.561 -17.649 -5.478 1.00 34.66 99 LYS A C 1
ATOM 806 O O . LYS A 1 99 ? 11.458 -16.940 -4.986 1.00 34.66 99 LYS A O 1
#

Foldseek 3Di:
DDKFFDADPPPRHTAWIWDADPQQEIDDTDGDPVRPPVCRSVVRVVVRQCCCCVVPVHWHKYADDVVPVVRVVVQVPDPQWDFDADPVGTGMTTGDDDD

pLDDT: mean 86.22, std 13.05, range [34.66, 98.31]

Radius of gyration: 13.9 Å; chains: 1; bounding box: 36×33×34 Å

Sequence (99 aa):
MPISLIRDKFTDEPVSFEHSDTRGCLNHLLTFPLHRNKGLGTSVEKNLCLKMMIQKGMIPYKFVETSNFAVAESNIRSKYWTCWKDMNGPVIQYWMQLK

Secondary structure (DSSP, 8-state):
--EEEEE-TTT--EEEEEEE-SSSBEEEEEE-GGGTTSSHHHHHHHHHHHHHHHHH----EE---TT-HHHHHHHHT-SSEEEEEETTEEEEEEE----

InterPro domains:
  IPR010313 Glycine N-acyltransferase [PTHR15298] (11-86)

Organism: NCBI:txid227884